Protein AF-A0A1J9Q3Z1-F1 (afdb_monomer)

Secondary structure (DSSP, 8-state):
-HHHHHHHHHHHTTBSS---HHHHHHHHHHHHHHTT--HHHHHHHH--SSHHHHHHHTS-SS----HHHHHTTPPP--SHHHHHHHHHS-B-TTS--PPPHHHHHHHHTSHHHHHHHHHHHHHHHHHHH---HHHHHHHHHHH--

Nearest PDB structures (foldseek):
  5hxy-assembly4_D  TM=7.038E-01  e=1.391E+00  Thermoplasma acidophilum DSM 1728
  1pvp-assembly1_A-2  TM=6.944E-01  e=1.475E+00  Punavirus P1

Solvent-accessible surface area (backbone atoms only — not comparable to full-atom values): 8675 Å² total; per-residue (Å²): 118,69,68,60,54,44,26,53,50,27,47,73,71,25,31,72,58,77,48,50,72,64,58,55,49,29,52,53,47,52,54,39,50,75,71,65,55,52,69,68,58,48,38,64,70,71,60,55,89,46,68,67,58,42,54,74,73,51,46,71,99,65,80,64,80,51,69,68,35,64,77,67,74,45,83,83,60,74,62,65,66,55,58,51,51,63,66,71,57,53,55,43,88,83,50,75,80,68,60,56,71,66,60,41,47,57,45,63,70,29,73,66,48,46,54,52,49,53,51,51,51,52,52,49,53,49,42,71,70,48,89,51,69,77,62,33,51,59,54,51,57,67,71,73,112

Mean predicted aligned error: 13.82 Å

Sequence (145 aa):
WLDDGLAKLGRRGGYDNRISFHDIRAEALVRADENGYSKDELMKFAGPGDPRMFFESYMPATSSVGGIENILDLAHRGDISMHFRGLSLRRHPRLWQALPAKVRQELEDSPECAKLNDQIDELTARIQATRLDNMRQKIQDQRQI

Structure (mmCIF, N/CA/C/O backbone):
data_AF-A0A1J9Q3Z1-F1
#
_entry.id   AF-A0A1J9Q3Z1-F1
#
loop_
_atom_site.group_PDB
_atom_site.id
_atom_site.type_symbol
_atom_site.label_atom_id
_atom_site.label_alt_id
_atom_site.label_comp_id
_atom_site.label_asym_id
_atom_site.label_entity_id
_atom_site.label_seq_id
_atom_site.pdbx_PDB_ins_code
_atom_site.Cartn_x
_atom_site.Cartn_y
_atom_site.Cartn_z
_atom_site.occupancy
_atom_site.B_iso_or_equiv
_atom_site.auth_seq_id
_atom_site.auth_comp_id
_atom_site.auth_asym_id
_atom_site.auth_atom_id
_atom_site.pdbx_PDB_model_num
ATOM 1 N N . TRP A 1 1 ? 20.358 1.308 12.250 1.00 44.62 1 TRP A N 1
ATOM 2 C CA . TRP A 1 1 ? 19.615 2.486 12.747 1.00 44.62 1 TRP A CA 1
ATOM 3 C C . TRP A 1 1 ? 18.364 2.768 11.904 1.00 44.62 1 TRP A C 1
ATOM 5 O O . TRP A 1 1 ? 17.277 2.757 12.461 1.00 44.62 1 TRP A O 1
ATOM 15 N N . LEU A 1 2 ? 18.468 2.900 10.571 1.00 58.97 2 LEU A N 1
ATOM 16 C CA . LEU A 1 2 ? 17.316 3.122 9.667 1.00 58.97 2 LEU A CA 1
ATOM 17 C C . LEU A 1 2 ? 16.305 1.951 9.584 1.00 58.97 2 LEU A C 1
ATOM 19 O O . LEU A 1 2 ? 15.098 2.172 9.547 1.00 58.97 2 LEU A O 1
ATOM 23 N N . ASP A 1 3 ? 16.788 0.709 9.616 1.00 69.19 3 ASP A N 1
ATOM 24 C CA . ASP A 1 3 ? 15.976 -0.498 9.379 1.00 69.19 3 ASP A CA 1
ATOM 25 C C . ASP A 1 3 ? 15.060 -0.899 10.565 1.00 69.19 3 ASP A C 1
ATOM 27 O O . ASP A 1 3 ? 14.057 -1.592 10.402 1.00 69.19 3 ASP A O 1
ATOM 31 N N . ASP A 1 4 ? 15.372 -0.447 11.785 1.00 78.44 4 ASP A N 1
ATOM 32 C CA . ASP A 1 4 ? 14.502 -0.639 12.962 1.00 78.44 4 ASP A CA 1
ATOM 33 C C . ASP A 1 4 ? 13.412 0.446 13.039 1.00 78.44 4 ASP A C 1
ATOM 35 O O . ASP A 1 4 ? 12.265 0.178 13.404 1.00 78.44 4 ASP A O 1
ATOM 39 N N . GLY A 1 5 ? 13.740 1.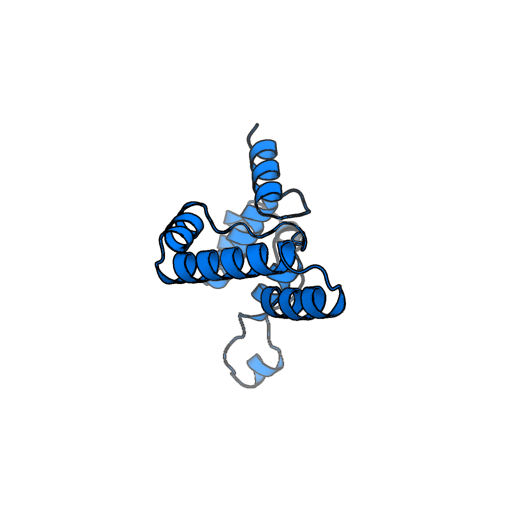674 12.618 1.00 81.94 5 GLY A N 1
ATOM 40 C CA . GLY A 1 5 ? 12.775 2.769 12.506 1.00 81.94 5 GLY A CA 1
ATOM 41 C C . GLY A 1 5 ? 11.676 2.470 11.484 1.00 81.94 5 GLY A C 1
ATOM 42 O O . GLY A 1 5 ? 10.494 2.659 11.781 1.00 81.94 5 GLY A O 1
ATOM 43 N N . LEU A 1 6 ? 12.056 1.931 10.320 1.00 80.06 6 LEU A N 1
ATOM 44 C CA . LEU A 1 6 ? 11.111 1.522 9.281 1.00 80.06 6 LEU A CA 1
ATOM 45 C C . LEU A 1 6 ? 10.212 0.368 9.745 1.00 80.06 6 LEU A C 1
ATOM 47 O O . LEU A 1 6 ? 8.994 0.438 9.596 1.00 80.06 6 LEU A O 1
ATOM 51 N N . ALA A 1 7 ? 10.783 -0.639 10.407 1.00 79.50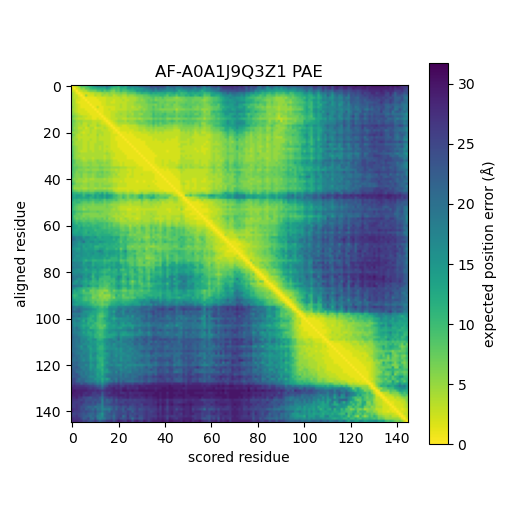 7 ALA A N 1
ATOM 52 C CA . ALA A 1 7 ? 10.019 -1.741 10.986 1.00 79.50 7 ALA A CA 1
ATOM 53 C C . ALA A 1 7 ? 8.978 -1.258 12.013 1.00 79.50 7 ALA A C 1
ATOM 55 O O . ALA A 1 7 ? 7.829 -1.706 12.011 1.00 79.50 7 ALA A O 1
ATOM 56 N N . LYS A 1 8 ? 9.356 -0.308 12.879 1.00 81.69 8 LYS A N 1
ATOM 57 C CA . LYS A 1 8 ? 8.445 0.314 13.854 1.00 81.69 8 LYS A CA 1
ATOM 58 C C . LYS A 1 8 ? 7.326 1.104 13.176 1.00 81.69 8 LYS A C 1
ATOM 60 O O . LYS A 1 8 ? 6.188 1.036 13.633 1.00 81.69 8 LYS A O 1
ATOM 65 N N . LEU A 1 9 ? 7.631 1.835 12.102 1.00 79.75 9 LEU A N 1
ATOM 66 C CA . LEU A 1 9 ? 6.626 2.527 11.290 1.00 79.75 9 LEU A CA 1
ATOM 67 C C . LEU A 1 9 ? 5.660 1.539 10.630 1.00 79.75 9 LEU A C 1
ATOM 69 O O . LEU A 1 9 ? 4.454 1.746 10.721 1.00 79.75 9 LEU A O 1
ATOM 73 N N . GLY A 1 10 ? 6.168 0.446 10.054 1.00 77.81 10 GLY A N 1
ATOM 74 C CA . GLY A 1 10 ? 5.347 -0.615 9.468 1.00 77.81 10 GLY A CA 1
ATOM 75 C C . GLY A 1 10 ? 4.371 -1.217 10.480 1.00 77.81 10 GLY A C 1
ATOM 76 O O . GLY A 1 10 ? 3.171 -1.262 10.224 1.00 77.81 10 GLY A O 1
ATOM 77 N N . ARG A 1 11 ? 4.850 -1.556 11.685 1.00 77.62 11 ARG A N 1
ATOM 78 C CA . ARG A 1 11 ? 3.975 -2.057 12.758 1.00 77.62 11 ARG A CA 1
ATOM 79 C C . ARG A 1 11 ? 2.912 -1.045 13.186 1.00 77.62 11 ARG A C 1
ATOM 81 O O . ARG A 1 11 ? 1.761 -1.421 13.374 1.00 77.62 11 ARG A O 1
ATOM 88 N N . ARG A 1 12 ? 3.261 0.244 13.300 1.00 73.75 12 ARG A N 1
ATOM 89 C CA . ARG A 1 12 ? 2.273 1.308 13.573 1.00 73.75 12 ARG A CA 1
ATOM 90 C C . ARG A 1 12 ? 1.259 1.472 12.441 1.00 73.75 12 ARG A C 1
ATOM 92 O O . ARG A 1 12 ? 0.103 1.764 12.713 1.00 73.75 12 ARG A O 1
ATOM 99 N N . GLY A 1 13 ? 1.684 1.264 11.197 1.00 75.19 13 GLY A N 1
ATOM 100 C CA . GLY A 1 13 ? 0.827 1.265 10.012 1.00 75.19 13 GLY A CA 1
ATOM 101 C C . GLY A 1 13 ? -0.052 0.019 9.870 1.00 75.19 13 GLY A C 1
ATOM 102 O O . GLY A 1 13 ? -0.745 -0.113 8.864 1.00 75.19 13 GLY A O 1
ATOM 103 N N . GLY A 1 14 ? -0.024 -0.894 10.845 1.00 74.50 14 GLY A N 1
ATOM 104 C CA . GLY A 1 14 ? -0.857 -2.089 10.845 1.00 74.50 14 GLY A CA 1
ATOM 105 C C . GLY A 1 14 ? -0.294 -3.252 10.040 1.00 74.50 14 GLY A C 1
ATOM 106 O O . GLY A 1 14 ? -1.036 -4.190 9.790 1.00 74.50 14 GLY A O 1
ATOM 107 N N . TYR A 1 15 ? 0.971 -3.222 9.617 1.00 76.94 15 TYR A N 1
ATOM 108 C CA . TYR A 1 15 ? 1.584 -4.353 8.920 1.00 76.94 15 TYR A CA 1
ATOM 109 C C . TYR A 1 15 ? 2.112 -5.386 9.916 1.00 76.94 15 TYR A C 1
ATOM 111 O O . TYR A 1 15 ? 2.840 -5.042 10.852 1.00 76.94 15 TYR A O 1
ATOM 119 N N . ASP A 1 16 ? 1.759 -6.652 9.688 1.00 72.81 16 ASP A N 1
ATOM 120 C CA . ASP A 1 16 ? 2.193 -7.772 10.533 1.00 72.81 16 ASP A CA 1
ATOM 121 C C . ASP A 1 16 ? 3.665 -8.116 10.290 1.00 72.81 16 ASP A C 1
ATOM 123 O O . ASP A 1 16 ? 4.427 -8.405 11.216 1.00 72.81 16 ASP A O 1
ATOM 127 N N . ASN A 1 17 ? 4.074 -8.047 9.024 1.00 76.50 17 ASN A N 1
ATOM 128 C CA . ASN A 1 17 ? 5.433 -8.337 8.607 1.00 76.50 17 ASN A CA 1
ATOM 129 C C . ASN A 1 17 ? 6.332 -7.108 8.749 1.00 76.50 17 ASN A C 1
ATOM 131 O O . ASN A 1 17 ? 5.914 -5.956 8.600 1.00 76.50 17 ASN A O 1
ATOM 135 N N . ARG A 1 18 ? 7.615 -7.370 9.003 1.00 80.62 18 ARG A N 1
ATOM 136 C CA . ARG A 1 18 ? 8.643 -6.334 9.016 1.00 80.62 18 ARG A CA 1
ATOM 137 C C . ARG A 1 18 ? 8.834 -5.789 7.601 1.00 80.62 18 ARG A C 1
ATOM 139 O O . ARG A 1 18 ? 9.386 -6.486 6.762 1.00 80.62 18 ARG A O 1
ATOM 146 N N . ILE A 1 19 ? 8.442 -4.536 7.385 1.00 80.06 19 ILE A N 1
ATOM 147 C CA . ILE A 1 19 ? 8.759 -3.813 6.149 1.00 80.06 19 ILE A CA 1
ATOM 148 C C . ILE A 1 19 ? 10.255 -3.504 6.119 1.00 80.06 19 ILE A C 1
ATOM 150 O O . ILE A 1 19 ? 10.793 -2.904 7.054 1.00 80.06 19 ILE A O 1
ATOM 154 N N . SER A 1 20 ? 10.897 -3.900 5.028 1.00 79.75 20 SER A N 1
ATOM 155 C CA . SER A 1 20 ? 12.298 -3.665 4.705 1.00 79.75 20 SER A CA 1
ATOM 156 C C . SER A 1 20 ? 12.448 -2.691 3.531 1.00 79.75 20 SER A C 1
ATOM 158 O O . SER A 1 20 ? 11.498 -2.358 2.820 1.00 79.75 20 SER A O 1
ATOM 160 N N . PHE A 1 21 ? 13.682 -2.255 3.278 1.00 80.38 21 PHE A N 1
ATOM 161 C CA . PHE A 1 21 ? 14.007 -1.471 2.082 1.00 80.38 21 PHE A CA 1
ATOM 162 C C . PHE A 1 21 ? 13.781 -2.235 0.774 1.00 80.38 21 PHE A C 1
ATOM 164 O O . PHE A 1 21 ? 13.523 -1.606 -0.252 1.00 80.38 21 PHE A O 1
ATOM 171 N N . HIS A 1 22 ? 13.864 -3.567 0.801 1.00 79.50 22 HIS A N 1
ATOM 172 C CA . HIS A 1 22 ? 13.585 -4.387 -0.374 1.00 79.50 22 HIS A CA 1
ATOM 173 C C . HIS A 1 22 ? 12.106 -4.328 -0.746 1.00 79.50 22 HIS A C 1
ATOM 175 O O . HIS A 1 22 ? 11.802 -4.222 -1.928 1.00 79.50 22 HIS A O 1
ATOM 181 N N . ASP A 1 23 ? 11.212 -4.273 0.244 1.00 78.81 23 ASP A N 1
ATOM 182 C CA . ASP A 1 23 ? 9.771 -4.133 0.011 1.00 78.81 23 ASP A CA 1
ATOM 183 C C . ASP A 1 23 ? 9.435 -2.762 -0.596 1.00 78.81 23 ASP A C 1
ATOM 185 O O . ASP A 1 23 ? 8.667 -2.669 -1.550 1.00 78.81 23 ASP A O 1
ATOM 189 N N . ILE A 1 24 ? 10.069 -1.689 -0.101 1.00 81.44 24 ILE A N 1
ATOM 190 C CA . ILE A 1 24 ? 9.920 -0.341 -0.679 1.00 81.44 24 ILE A CA 1
ATOM 191 C C . ILE A 1 24 ? 10.439 -0.309 -2.120 1.00 81.44 24 ILE A C 1
ATOM 193 O O . ILE A 1 24 ? 9.808 0.281 -2.996 1.00 81.44 24 ILE A O 1
ATOM 197 N N . ARG A 1 25 ? 11.595 -0.932 -2.377 1.00 84.25 25 ARG A N 1
ATOM 198 C CA . ARG A 1 25 ? 12.175 -0.998 -3.723 1.00 84.25 25 ARG A CA 1
ATOM 199 C C . ARG A 1 25 ? 11.304 -1.817 -4.671 1.00 84.25 25 ARG A C 1
ATOM 201 O O . ARG A 1 25 ? 11.136 -1.400 -5.812 1.00 84.25 25 ARG A O 1
ATOM 208 N N . ALA A 1 26 ? 10.754 -2.938 -4.210 1.00 80.94 26 ALA A N 1
ATOM 209 C CA . ALA A 1 26 ? 9.811 -3.735 -4.982 1.00 80.94 26 ALA A CA 1
ATOM 210 C C . ALA A 1 26 ? 8.592 -2.891 -5.377 1.00 80.94 26 ALA A C 1
ATOM 212 O O . ALA A 1 26 ? 8.273 -2.818 -6.558 1.00 80.94 26 ALA A O 1
ATOM 213 N N . GLU A 1 27 ? 7.988 -2.152 -4.440 1.00 80.12 27 GLU A N 1
ATOM 214 C CA . GLU A 1 27 ? 6.868 -1.254 -4.760 1.00 80.12 27 GLU A CA 1
ATOM 215 C C . GLU A 1 27 ? 7.264 -0.174 -5.779 1.00 80.12 27 GLU A C 1
ATOM 217 O O . GLU A 1 27 ? 6.537 0.064 -6.740 1.00 80.12 27 GLU A O 1
ATOM 222 N N . ALA A 1 28 ? 8.433 0.455 -5.615 1.00 84.81 28 ALA A N 1
ATOM 223 C CA . ALA A 1 28 ? 8.923 1.465 -6.553 1.00 84.81 28 ALA A CA 1
ATOM 224 C C . ALA A 1 28 ? 9.121 0.905 -7.973 1.00 84.81 28 ALA A C 1
ATOM 226 O O . ALA A 1 28 ? 8.801 1.582 -8.948 1.00 84.81 28 ALA A O 1
ATOM 227 N N . LEU A 1 29 ? 9.611 -0.332 -8.091 1.00 84.94 29 LEU A N 1
ATOM 228 C CA . LEU A 1 29 ? 9.773 -1.020 -9.372 1.00 84.94 29 LEU A CA 1
ATOM 229 C C . LEU A 1 29 ? 8.435 -1.334 -10.032 1.00 84.94 29 LEU A C 1
ATOM 231 O O . LEU A 1 29 ? 8.304 -1.134 -11.234 1.00 84.94 29 LEU A O 1
ATOM 235 N N . VAL A 1 30 ? 7.430 -1.756 -9.262 1.00 79.19 30 VAL A N 1
ATOM 236 C CA . VAL A 1 30 ? 6.099 -2.000 -9.830 1.00 79.19 30 VAL A CA 1
ATOM 237 C C . VAL A 1 30 ? 5.455 -0.691 -10.298 1.00 79.19 30 VAL A C 1
ATOM 239 O O . VAL A 1 30 ? 4.859 -0.650 -11.367 1.00 79.19 30 VAL A O 1
ATOM 242 N N . ARG A 1 31 ? 5.627 0.412 -9.558 1.00 81.50 31 ARG A N 1
ATOM 243 C CA . ARG A 1 31 ? 5.177 1.741 -10.009 1.00 81.50 31 ARG A CA 1
ATOM 244 C C . ARG A 1 31 ? 5.894 2.212 -11.272 1.00 81.50 31 ARG A C 1
ATOM 246 O O . ARG A 1 31 ? 5.286 2.869 -12.107 1.00 81.50 31 ARG A O 1
ATOM 253 N N . ALA A 1 32 ? 7.179 1.909 -11.415 1.00 84.50 32 ALA A N 1
ATOM 254 C CA . ALA A 1 32 ? 7.903 2.215 -12.641 1.00 84.50 32 ALA A CA 1
ATOM 255 C C . ALA A 1 32 ? 7.417 1.346 -13.820 1.00 84.50 32 ALA A C 1
ATOM 257 O O . ALA A 1 32 ? 7.243 1.866 -14.917 1.00 84.50 32 ALA A O 1
ATOM 258 N N . ASP A 1 33 ? 7.097 0.071 -13.600 1.00 80.56 33 ASP A N 1
ATOM 259 C CA . ASP A 1 33 ? 6.467 -0.776 -14.624 1.00 80.56 33 ASP A CA 1
ATOM 260 C C . ASP A 1 33 ? 5.099 -0.210 -15.063 1.00 80.56 33 ASP A C 1
ATOM 262 O O . ASP A 1 33 ? 4.857 -0.028 -16.254 1.00 80.56 33 ASP A O 1
ATOM 266 N N . GLU A 1 34 ? 4.252 0.211 -14.112 1.00 77.81 34 GLU A N 1
ATOM 267 C CA . GLU A 1 34 ? 2.970 0.892 -14.389 1.00 77.81 34 GLU A CA 1
ATOM 268 C C . GLU A 1 34 ? 3.133 2.192 -15.191 1.00 77.81 34 GLU A C 1
ATOM 270 O O . GLU A 1 34 ? 2.289 2.525 -16.022 1.00 77.81 34 GLU A O 1
ATOM 275 N N . ASN A 1 35 ? 4.216 2.931 -14.950 1.00 83.19 35 ASN A N 1
ATOM 276 C CA . ASN A 1 35 ? 4.524 4.169 -15.664 1.00 83.19 35 ASN A CA 1
ATOM 277 C C . ASN A 1 35 ? 5.111 3.922 -17.068 1.00 83.19 35 ASN A C 1
ATOM 279 O O . ASN A 1 35 ? 5.405 4.886 -17.776 1.00 83.19 35 ASN A O 1
ATOM 283 N N . GLY A 1 36 ? 5.286 2.661 -17.478 1.00 81.75 36 GLY A N 1
ATOM 284 C CA . GLY A 1 36 ? 5.751 2.289 -18.813 1.00 81.75 36 GLY A CA 1
ATOM 285 C C . GLY A 1 36 ? 7.266 2.356 -19.003 1.00 81.75 36 GLY A C 1
ATOM 286 O O . GLY A 1 36 ? 7.725 2.438 -20.143 1.00 81.75 36 GLY A O 1
ATOM 287 N N . TYR A 1 37 ? 8.053 2.333 -17.921 1.00 86.31 37 TYR A N 1
ATOM 288 C CA . TYR A 1 37 ? 9.509 2.231 -18.038 1.00 86.31 37 TYR A CA 1
ATOM 289 C C . TYR A 1 37 ? 9.917 0.884 -18.640 1.00 86.31 37 TYR A C 1
ATOM 291 O O . TYR A 1 37 ? 9.281 -0.148 -18.416 1.00 86.31 37 TYR A O 1
ATOM 299 N N . SER A 1 38 ? 11.008 0.879 -19.403 1.00 87.69 38 SER A N 1
ATOM 300 C CA . SER A 1 38 ? 11.507 -0.349 -20.019 1.00 87.69 38 SER A CA 1
ATOM 301 C C . SER A 1 38 ? 12.091 -1.309 -18.977 1.00 87.69 38 SER A C 1
ATOM 303 O O . SER A 1 38 ? 12.607 -0.901 -17.934 1.00 87.69 38 SER A O 1
ATOM 305 N N . LYS A 1 39 ? 12.092 -2.613 -19.284 1.00 84.19 39 LYS A N 1
ATOM 306 C CA . LYS A 1 39 ? 12.699 -3.628 -18.404 1.00 84.19 39 LYS A CA 1
ATOM 307 C C . LYS A 1 39 ? 14.173 -3.355 -18.104 1.00 84.19 39 LYS A C 1
ATOM 309 O O . LYS A 1 39 ? 14.604 -3.596 -16.982 1.00 84.19 39 LYS A O 1
ATOM 314 N N . ASP A 1 40 ? 14.924 -2.819 -19.062 1.00 87.94 40 ASP A N 1
ATOM 315 C CA . ASP A 1 40 ? 16.343 -2.505 -18.875 1.00 87.94 40 ASP A CA 1
ATOM 316 C C . ASP A 1 40 ? 16.538 -1.366 -17.863 1.00 87.94 40 ASP A C 1
ATOM 318 O O . ASP A 1 40 ? 17.433 -1.422 -17.016 1.00 87.94 40 ASP A O 1
ATOM 322 N N . GLU A 1 41 ? 15.667 -0.352 -17.895 1.00 89.31 41 GLU A N 1
ATOM 323 C CA . GLU A 1 41 ? 15.651 0.728 -16.904 1.00 89.31 41 GLU A CA 1
ATOM 324 C C . GLU A 1 41 ? 15.262 0.212 -15.519 1.00 89.31 41 GLU A C 1
ATOM 326 O O . GLU A 1 41 ? 15.917 0.557 -14.533 1.00 89.31 41 GLU A O 1
ATOM 331 N N . LEU A 1 42 ? 14.252 -0.662 -15.445 1.00 88.19 42 LEU A N 1
ATOM 332 C CA . LEU A 1 42 ? 13.839 -1.308 -14.198 1.00 88.19 42 LEU A CA 1
ATOM 333 C C . LEU A 1 42 ? 14.966 -2.155 -13.605 1.00 88.19 42 LEU A C 1
ATOM 335 O O . LEU A 1 42 ? 15.255 -2.041 -12.417 1.00 88.19 42 LEU A O 1
ATOM 339 N N . MET A 1 43 ? 15.652 -2.961 -14.416 1.00 87.31 43 MET A N 1
ATOM 340 C CA . MET A 1 43 ? 16.790 -3.764 -13.963 1.00 87.31 43 MET A CA 1
ATOM 341 C C . MET A 1 43 ? 17.941 -2.883 -13.470 1.00 87.31 43 MET A C 1
ATOM 343 O O . MET A 1 43 ? 18.495 -3.124 -12.394 1.00 87.31 43 MET A O 1
ATOM 347 N N . LYS A 1 44 ? 18.258 -1.811 -14.206 1.00 88.25 44 LYS A N 1
ATOM 348 C CA . LYS A 1 44 ? 19.290 -0.847 -13.808 1.00 88.25 44 LYS A CA 1
ATO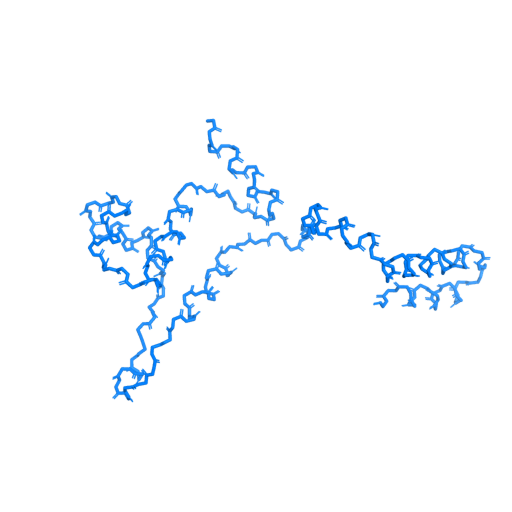M 349 C C . LYS A 1 44 ? 18.938 -0.132 -12.502 1.00 88.25 44 LYS A C 1
ATOM 351 O O . LYS A 1 44 ? 19.825 0.093 -11.680 1.00 88.25 44 LYS A O 1
ATOM 356 N N . PHE A 1 45 ? 17.664 0.198 -12.291 1.00 87.62 45 PHE A N 1
ATOM 357 C CA . PHE A 1 45 ? 17.174 0.797 -11.049 1.00 87.62 45 PHE A CA 1
ATOM 358 C C . PHE A 1 45 ? 17.158 -0.198 -9.881 1.00 87.62 45 PHE A C 1
ATOM 360 O O . PHE A 1 45 ? 17.517 0.156 -8.757 1.00 87.62 45 PHE A O 1
ATOM 367 N N . ALA A 1 46 ? 16.769 -1.450 -10.134 1.00 84.25 46 ALA A N 1
ATOM 368 C CA . ALA A 1 46 ? 16.703 -2.495 -9.120 1.00 84.25 46 ALA A CA 1
ATOM 369 C C . ALA A 1 46 ? 18.080 -2.768 -8.501 1.00 84.25 46 ALA A C 1
ATOM 371 O O . ALA A 1 46 ? 18.176 -3.028 -7.295 1.00 84.25 46 ALA A O 1
ATOM 372 N N . GLY A 1 47 ? 19.136 -2.706 -9.320 1.00 81.94 47 GLY A N 1
ATOM 373 C CA . GLY A 1 47 ? 20.525 -2.922 -8.920 1.00 81.94 47 GLY A CA 1
ATOM 374 C C . GLY A 1 47 ? 21.114 -4.306 -9.242 1.00 81.94 47 GLY A C 1
ATOM 375 O O . GLY A 1 47 ? 22.327 -4.363 -9.447 1.00 81.94 47 GLY A O 1
ATOM 376 N N . PRO A 1 48 ? 20.350 -5.421 -9.316 1.00 76.25 48 PRO A N 1
ATOM 377 C CA . PRO A 1 48 ? 20.888 -6.683 -9.808 1.00 76.25 48 PRO A CA 1
ATOM 378 C C . PRO A 1 48 ? 21.378 -6.572 -11.254 1.00 76.25 48 PRO A C 1
ATOM 380 O O . PRO A 1 48 ? 20.634 -6.164 -12.139 1.00 76.25 48 PRO A O 1
ATOM 383 N N . GLY A 1 49 ? 22.617 -7.004 -11.501 1.00 70.56 49 GLY A N 1
ATOM 384 C CA . GLY A 1 49 ? 23.122 -7.222 -12.862 1.00 70.56 49 GLY A CA 1
ATOM 385 C C . GLY A 1 49 ? 22.626 -8.530 -13.491 1.00 70.56 49 GLY A C 1
ATOM 386 O O . GLY A 1 49 ? 22.727 -8.700 -14.700 1.00 70.56 49 GLY A O 1
ATOM 387 N N . ASP A 1 50 ? 22.089 -9.446 -12.678 1.00 84.00 50 ASP A N 1
ATOM 388 C CA . ASP A 1 50 ? 21.528 -10.719 -13.130 1.00 84.00 50 ASP A CA 1
ATOM 389 C C . ASP A 1 50 ? 20.006 -10.593 -13.334 1.00 84.00 50 ASP A C 1
ATOM 391 O O . ASP A 1 50 ? 19.286 -10.335 -12.357 1.00 84.00 50 ASP A O 1
ATOM 395 N N . PRO A 1 51 ? 19.496 -10.816 -14.564 1.00 84.38 51 PRO A N 1
ATOM 396 C CA . PRO A 1 51 ? 18.064 -10.868 -14.830 1.00 84.38 51 PRO A CA 1
ATOM 397 C C . PRO A 1 51 ? 17.325 -11.832 -13.901 1.00 84.38 51 PRO A C 1
ATOM 399 O O . PRO A 1 51 ? 16.230 -11.519 -13.439 1.00 84.38 51 PRO A O 1
ATOM 402 N N . ARG A 1 52 ? 17.912 -12.990 -13.581 1.00 86.75 52 ARG A N 1
ATOM 403 C CA . ARG A 1 52 ? 17.241 -14.014 -12.777 1.00 86.75 52 ARG A CA 1
ATOM 404 C C . ARG A 1 52 ? 16.896 -13.503 -11.381 1.00 86.75 52 ARG A C 1
ATOM 406 O O . ARG A 1 52 ? 15.758 -13.650 -10.943 1.00 86.75 52 ARG A O 1
ATOM 413 N N . MET A 1 53 ? 17.844 -12.843 -10.718 1.00 84.31 53 MET A N 1
ATOM 414 C CA . MET A 1 53 ? 17.603 -12.241 -9.404 1.00 84.31 53 MET A CA 1
ATOM 415 C C . MET A 1 53 ? 16.522 -11.159 -9.449 1.00 84.31 53 MET A C 1
ATOM 417 O O . MET A 1 53 ? 15.753 -11.032 -8.496 1.00 84.31 53 MET A O 1
ATOM 421 N N . PHE A 1 54 ? 16.442 -10.391 -10.541 1.00 84.44 54 PHE A N 1
ATOM 422 C CA . PHE A 1 54 ? 15.379 -9.405 -10.728 1.00 84.44 54 PHE A CA 1
ATOM 423 C C . PHE A 1 54 ? 13.995 -10.067 -10.793 1.00 84.44 54 PHE A C 1
ATOM 425 O O . PHE A 1 54 ? 13.098 -9.670 -10.047 1.00 84.44 54 PHE A O 1
ATOM 432 N N . PHE A 1 55 ? 13.844 -11.111 -11.616 1.00 81.69 55 PHE A N 1
ATOM 433 C CA . PHE A 1 55 ? 12.592 -11.866 -11.723 1.00 81.69 55 PHE A CA 1
ATOM 434 C C . PHE A 1 55 ? 12.184 -12.512 -10.395 1.00 81.69 55 PHE A C 1
ATOM 436 O O . PHE A 1 55 ? 11.017 -12.455 -10.025 1.00 81.69 55 PHE A O 1
ATOM 443 N N . GLU A 1 56 ? 13.132 -13.101 -9.664 1.00 82.12 56 GLU A N 1
ATOM 444 C CA . GLU A 1 56 ? 12.837 -13.801 -8.409 1.00 82.12 56 GLU A CA 1
ATOM 445 C C . GLU A 1 56 ? 12.525 -12.844 -7.244 1.00 82.12 56 GLU A C 1
ATOM 447 O O . GLU A 1 56 ? 11.693 -13.164 -6.398 1.00 82.12 56 GLU A O 1
ATOM 452 N N . SER A 1 57 ? 13.187 -11.682 -7.179 1.00 77.56 57 SER A N 1
ATOM 453 C CA . SER A 1 57 ? 13.117 -10.797 -6.002 1.00 77.56 57 SER A CA 1
ATOM 454 C C . SER A 1 57 ? 12.130 -9.641 -6.139 1.00 77.56 57 SER A C 1
ATOM 456 O O . SER A 1 57 ? 11.637 -9.150 -5.124 1.00 77.56 57 SER A O 1
ATOM 458 N N . TYR A 1 58 ? 11.892 -9.153 -7.360 1.00 78.19 58 TYR A N 1
ATOM 459 C CA . TYR A 1 58 ? 11.171 -7.893 -7.575 1.00 78.19 58 TYR A CA 1
ATOM 460 C C . TYR A 1 58 ? 9.989 -8.000 -8.534 1.00 78.19 58 TYR A C 1
ATOM 462 O O . TYR A 1 58 ? 9.103 -7.149 -8.469 1.00 78.19 58 TYR A O 1
ATOM 470 N N . MET A 1 59 ? 9.942 -9.008 -9.409 1.00 76.56 59 MET A N 1
ATOM 471 C CA . MET A 1 59 ? 8.774 -9.180 -10.268 1.00 76.56 59 MET A CA 1
ATOM 472 C C . MET A 1 59 ? 7.611 -9.840 -9.521 1.00 76.56 59 MET A C 1
ATOM 474 O O . MET A 1 59 ? 7.822 -10.717 -8.680 1.00 76.56 59 MET A O 1
ATOM 478 N N . PRO A 1 60 ? 6.362 -9.445 -9.831 1.00 71.62 60 PRO A N 1
ATOM 479 C CA . PRO A 1 60 ? 5.199 -10.147 -9.319 1.00 71.62 60 PRO A CA 1
ATOM 480 C C . PRO A 1 60 ? 5.221 -11.608 -9.783 1.00 71.62 60 PRO A C 1
ATOM 482 O O . PRO A 1 60 ? 5.570 -11.913 -10.922 1.00 71.62 60 PRO A O 1
ATOM 485 N N . ALA A 1 61 ? 4.784 -12.518 -8.910 1.00 71.06 61 ALA A N 1
ATOM 486 C CA . ALA A 1 61 ? 4.667 -13.946 -9.224 1.00 71.06 61 ALA A CA 1
ATOM 487 C C . ALA A 1 61 ? 3.604 -14.250 -10.302 1.00 71.06 61 ALA A C 1
ATOM 489 O O . ALA A 1 61 ? 3.454 -15.394 -10.730 1.00 71.06 61 ALA A O 1
ATOM 490 N N . THR A 1 62 ? 2.834 -13.242 -10.712 1.00 70.94 62 THR A N 1
ATOM 491 C CA . THR A 1 62 ? 1.743 -13.339 -11.676 1.00 70.94 62 THR A CA 1
ATOM 492 C C . THR A 1 62 ? 2.047 -12.499 -12.911 1.00 70.94 62 THR A C 1
ATOM 494 O O . THR A 1 62 ? 2.584 -11.398 -12.826 1.00 70.94 62 THR A O 1
ATOM 497 N N . SER A 1 63 ? 1.700 -13.037 -14.080 1.00 73.44 63 SER A N 1
ATOM 498 C CA . SER A 1 63 ? 1.821 -12.333 -15.356 1.00 73.44 63 SER A CA 1
ATOM 499 C C . SER A 1 63 ? 0.562 -11.506 -15.614 1.00 73.44 63 SER A C 1
ATOM 501 O O . SER A 1 63 ? -0.544 -12.035 -15.510 1.00 73.44 63 SER A O 1
ATOM 503 N N . SER A 1 64 ? 0.724 -10.234 -15.986 1.00 71.19 64 SER A N 1
ATOM 504 C CA . SER A 1 64 ? -0.356 -9.379 -16.506 1.00 71.19 64 SER A CA 1
ATOM 505 C C . SER A 1 64 ? -0.617 -9.590 -18.004 1.00 71.19 64 SER A C 1
ATOM 507 O O . SER A 1 64 ? -1.471 -8.929 -18.588 1.00 71.19 64 SER A O 1
ATOM 509 N N . VAL A 1 65 ? 0.118 -10.496 -18.660 1.00 75.56 65 VAL A N 1
ATOM 510 C CA . VAL A 1 65 ? -0.037 -10.762 -20.095 1.00 75.56 65 VAL A CA 1
ATOM 511 C C . VAL A 1 65 ? -1.334 -11.537 -20.343 1.00 75.56 65 VAL A C 1
ATOM 513 O O . VAL A 1 65 ? -1.410 -12.741 -20.091 1.00 75.56 65 VAL A O 1
ATOM 516 N N . GLY A 1 66 ? -2.346 -10.855 -20.877 1.00 78.00 66 GLY A N 1
ATOM 517 C CA . GLY A 1 66 ? -3.609 -11.460 -21.290 1.00 78.00 66 GLY A CA 1
ATOM 518 C C . GLY A 1 66 ? -3.486 -12.188 -22.629 1.00 78.00 66 GLY A C 1
ATOM 519 O O . GLY A 1 66 ? -3.358 -11.564 -23.676 1.00 78.00 66 GLY A O 1
ATOM 520 N N . GLY A 1 67 ? -3.555 -13.524 -22.623 1.00 82.00 67 GLY A N 1
ATOM 521 C CA . GLY A 1 67 ? -3.448 -14.322 -23.853 1.00 82.00 67 GLY A CA 1
ATOM 522 C C . GLY A 1 67 ? -4.568 -14.036 -24.861 1.00 82.00 67 GLY A C 1
ATOM 523 O O . GLY A 1 67 ? -4.301 -13.693 -26.007 1.00 82.00 67 GLY A O 1
ATOM 524 N N . ILE A 1 68 ? -5.827 -14.136 -24.421 1.00 83.38 68 ILE A N 1
ATOM 525 C CA . ILE A 1 68 ? -7.005 -13.865 -25.267 1.00 83.38 68 ILE A CA 1
ATOM 526 C C . ILE A 1 68 ? -7.090 -12.379 -25.629 1.00 83.38 68 ILE A C 1
ATOM 528 O O . ILE A 1 68 ? -7.446 -12.042 -26.753 1.00 83.38 68 ILE A O 1
ATOM 532 N N . GLU A 1 69 ? -6.737 -11.500 -24.693 1.00 84.25 69 GLU A N 1
ATOM 533 C CA . GLU A 1 69 ? -6.768 -10.048 -24.889 1.00 84.25 69 GLU A CA 1
ATOM 534 C C . GLU A 1 69 ? -5.825 -9.627 -26.017 1.00 84.25 69 GLU A C 1
ATOM 536 O O . GLU A 1 69 ? -6.243 -8.898 -26.908 1.00 84.25 69 GLU A O 1
ATOM 541 N N . ASN A 1 70 ? -4.616 -10.194 -26.058 1.00 83.00 70 ASN A N 1
ATOM 542 C CA . ASN A 1 70 ? -3.667 -9.964 -27.146 1.00 83.00 70 ASN A CA 1
ATOM 543 C C . ASN A 1 70 ? -4.152 -10.511 -28.499 1.00 83.00 70 ASN A C 1
ATOM 545 O O . ASN A 1 70 ? -3.881 -9.906 -29.530 1.00 83.00 70 ASN A O 1
ATOM 549 N N . ILE A 1 71 ? -4.851 -11.654 -28.523 1.00 89.19 71 ILE A N 1
ATOM 550 C CA . ILE A 1 71 ? -5.387 -12.229 -29.773 1.00 89.19 71 ILE A CA 1
ATOM 551 C C . ILE A 1 71 ? -6.510 -11.356 -30.342 1.00 89.19 71 ILE A C 1
ATOM 553 O O . ILE A 1 71 ? -6.661 -11.255 -31.557 1.00 89.19 71 ILE A O 1
ATOM 557 N N . LEU A 1 72 ? -7.313 -10.758 -29.464 1.00 91.12 72 LEU A N 1
ATOM 558 C CA . LEU A 1 72 ? -8.500 -9.988 -29.822 1.00 91.12 72 LEU A CA 1
ATOM 559 C C . LEU A 1 72 ? -8.256 -8.470 -29.863 1.00 91.12 72 LEU A C 1
ATOM 561 O O . LEU A 1 72 ? -9.223 -7.725 -29.997 1.00 91.12 72 LEU A O 1
ATOM 565 N N . ASP A 1 73 ? -6.999 -8.030 -29.742 1.00 87.50 73 ASP A N 1
ATOM 566 C CA . ASP A 1 73 ? -6.594 -6.616 -29.672 1.00 87.50 73 ASP A CA 1
ATOM 567 C C . ASP A 1 73 ? -7.401 -5.813 -28.630 1.00 87.50 73 ASP A C 1
ATOM 569 O O . ASP A 1 73 ? -7.837 -4.681 -28.843 1.00 87.50 73 ASP A O 1
ATOM 573 N N . LEU A 1 74 ? -7.668 -6.450 -27.486 1.00 86.25 74 LEU A N 1
ATOM 574 C CA . LEU A 1 74 ? -8.373 -5.831 -26.370 1.00 86.25 74 LEU A CA 1
ATOM 575 C C . LEU A 1 74 ? -7.408 -4.992 -25.531 1.00 86.25 74 LEU A C 1
ATOM 577 O O . LEU A 1 74 ? -6.207 -5.252 -25.464 1.00 86.25 74 LEU A O 1
ATOM 581 N N . ALA A 1 75 ? -7.962 -3.996 -24.839 1.00 82.31 75 ALA A N 1
ATOM 582 C CA . ALA A 1 75 ? -7.188 -3.134 -23.956 1.00 82.31 75 ALA A CA 1
ATOM 583 C C . ALA A 1 75 ? -6.440 -3.943 -22.882 1.00 82.31 75 ALA A C 1
ATOM 585 O O . ALA A 1 75 ? -7.000 -4.845 -22.256 1.00 82.31 75 ALA A O 1
ATOM 586 N N . HIS A 1 76 ? -5.180 -3.570 -22.647 1.00 77.06 76 HIS A N 1
ATOM 587 C CA . HIS A 1 76 ? -4.328 -4.195 -21.643 1.00 77.06 76 HIS A CA 1
ATOM 588 C C . HIS A 1 76 ? -4.906 -4.042 -20.226 1.00 77.06 76 HIS A C 1
ATOM 590 O O . HIS A 1 76 ? -5.221 -2.932 -19.788 1.00 77.06 76 HIS A O 1
ATOM 596 N N . ARG A 1 77 ? -4.989 -5.151 -19.481 1.00 70.12 77 ARG A N 1
ATOM 597 C CA . ARG A 1 77 ? -5.351 -5.153 -18.058 1.00 70.12 77 ARG A CA 1
ATOM 598 C C . ARG A 1 77 ? -4.133 -4.967 -17.153 1.00 70.12 77 ARG A C 1
ATOM 600 O O . ARG A 1 77 ? -3.369 -5.900 -16.918 1.00 70.12 77 ARG A O 1
ATOM 607 N N . GLY A 1 78 ? -4.001 -3.772 -16.580 1.00 68.19 78 GLY A N 1
ATOM 608 C CA . GLY A 1 78 ? -2.990 -3.464 -15.556 1.00 68.19 78 GLY A CA 1
ATOM 609 C C . GLY A 1 78 ? -3.443 -3.698 -14.105 1.00 68.19 78 GLY A C 1
ATOM 610 O O . GLY A 1 78 ? -2.642 -3.593 -13.181 1.00 68.19 78 GLY A O 1
ATOM 611 N N . ASP A 1 79 ? -4.718 -4.015 -13.873 1.00 66.75 79 ASP A N 1
ATOM 612 C CA . ASP A 1 79 ? -5.340 -4.089 -12.541 1.00 66.75 79 ASP A CA 1
ATOM 613 C C . ASP A 1 79 ? -4.974 -5.358 -11.745 1.00 66.75 79 ASP A C 1
ATOM 615 O O . ASP A 1 79 ? -4.950 -5.350 -10.511 1.00 66.75 79 ASP A O 1
ATOM 619 N N . ILE A 1 80 ? -4.629 -6.449 -12.432 1.00 64.38 80 ILE A N 1
ATOM 620 C CA . ILE A 1 80 ? -4.344 -7.756 -11.815 1.00 64.38 80 ILE A CA 1
ATOM 621 C C . ILE A 1 80 ? -3.168 -7.673 -10.827 1.00 64.38 80 ILE A C 1
ATOM 623 O O . ILE A 1 80 ? -3.235 -8.219 -9.722 1.00 64.38 80 ILE A O 1
ATOM 627 N N . SER A 1 81 ? -2.100 -6.956 -11.183 1.00 62.59 81 SER A N 1
ATOM 628 C CA . SER A 1 81 ? -0.910 -6.811 -10.332 1.00 62.59 81 SER A CA 1
ATOM 629 C C . SER A 1 81 ? -1.192 -5.992 -9.060 1.00 62.59 81 SER A C 1
ATOM 631 O O . SER A 1 81 ? -0.562 -6.211 -8.022 1.00 62.59 81 SER A O 1
ATOM 633 N N . MET A 1 82 ? -2.158 -5.065 -9.098 1.00 61.41 82 MET A N 1
ATOM 634 C CA . MET A 1 82 ? -2.577 -4.273 -7.935 1.00 61.41 82 MET A CA 1
ATOM 635 C C . MET A 1 82 ? -3.344 -5.118 -6.914 1.00 61.41 82 MET A C 1
ATOM 637 O O . MET A 1 82 ? -3.126 -4.977 -5.708 1.00 61.41 82 MET A O 1
ATOM 641 N N . HIS A 1 83 ? -4.206 -6.028 -7.374 1.00 56.66 83 HIS A N 1
ATOM 642 C CA . HIS A 1 83 ? -5.002 -6.877 -6.484 1.00 56.66 83 HIS A CA 1
ATOM 643 C C . HIS A 1 83 ? -4.143 -7.857 -5.679 1.00 56.66 83 HIS A C 1
ATOM 645 O O . HIS A 1 83 ? -4.360 -8.013 -4.476 1.00 56.66 83 HIS A O 1
ATOM 651 N N . PHE A 1 84 ? -3.116 -8.453 -6.292 1.00 57.78 84 PHE A N 1
ATOM 652 C CA . PHE A 1 84 ? -2.168 -9.291 -5.553 1.00 57.78 84 PHE A CA 1
ATOM 653 C C . PHE A 1 84 ? -1.360 -8.488 -4.529 1.00 57.78 84 PHE A C 1
ATOM 655 O O . PHE A 1 84 ? -1.125 -8.979 -3.430 1.00 57.78 84 PHE A O 1
ATOM 662 N N . ARG A 1 85 ? -1.034 -7.224 -4.819 1.00 61.91 85 ARG A N 1
ATOM 663 C CA . ARG A 1 85 ? -0.295 -6.329 -3.911 1.00 61.91 85 ARG A CA 1
ATOM 664 C C . ARG A 1 85 ? -0.993 -6.116 -2.570 1.00 61.91 85 ARG A C 1
ATOM 666 O O . ARG A 1 85 ? -0.369 -6.237 -1.516 1.00 61.91 85 ARG A O 1
ATOM 673 N N . GLY A 1 86 ? -2.298 -5.844 -2.606 1.00 59.03 86 GLY A N 1
ATOM 674 C CA . GLY A 1 86 ? -3.111 -5.697 -1.396 1.00 59.03 86 GLY A CA 1
A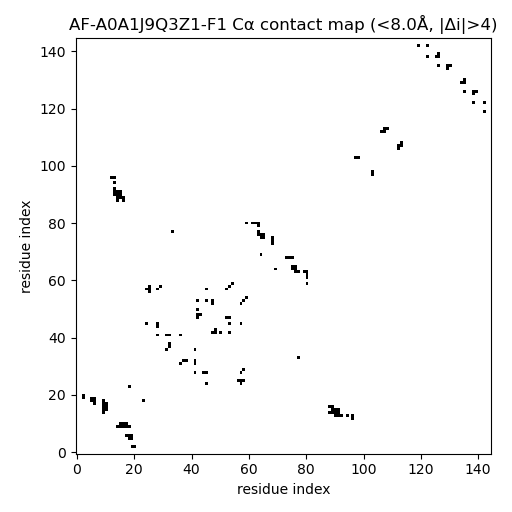TOM 675 C C . GLY A 1 86 ? -3.221 -6.992 -0.586 1.00 59.03 86 GLY A C 1
ATOM 676 O O . GLY A 1 86 ? -3.304 -6.941 0.638 1.00 59.03 86 GLY A O 1
ATOM 677 N N . LEU A 1 87 ? -3.172 -8.148 -1.256 1.00 57.44 87 LEU A N 1
ATOM 678 C CA . LEU A 1 87 ? -3.243 -9.471 -0.627 1.00 57.44 87 LEU A CA 1
ATOM 679 C C . LEU A 1 87 ? -1.896 -9.931 -0.042 1.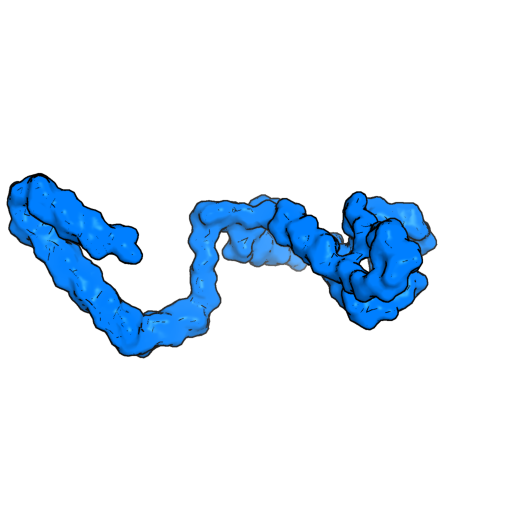00 57.44 87 LEU A C 1
ATOM 681 O O . LEU A 1 87 ? -1.874 -10.631 0.971 1.00 57.44 87 LEU A O 1
ATOM 685 N N . SER A 1 88 ? -0.772 -9.539 -0.651 1.00 58.56 88 SER A N 1
ATOM 686 C CA . SER A 1 88 ? 0.579 -9.841 -0.156 1.00 58.56 88 SER A CA 1
ATOM 687 C C . SER A 1 88 ? 0.912 -9.068 1.121 1.00 58.56 88 SER A C 1
ATOM 689 O O . SER A 1 88 ? 1.608 -9.580 2.003 1.00 58.56 88 SER A O 1
ATOM 691 N N . LEU A 1 89 ? 0.391 -7.847 1.251 1.00 64.50 89 LEU A N 1
ATOM 692 C CA . LEU A 1 89 ? 0.563 -7.019 2.436 1.00 64.50 89 LEU A CA 1
ATOM 693 C C . LEU A 1 89 ? -0.423 -7.437 3.530 1.00 64.50 89 LEU A C 1
ATOM 695 O O . LEU A 1 89 ? -1.499 -6.861 3.687 1.00 64.50 89 LEU A O 1
ATOM 699 N N . ARG A 1 90 ? -0.032 -8.434 4.330 1.00 63.38 90 ARG A N 1
ATOM 700 C CA . ARG A 1 90 ? -0.791 -8.832 5.522 1.00 63.38 90 ARG A CA 1
ATOM 701 C C . ARG A 1 90 ? -0.852 -7.667 6.509 1.00 63.38 90 ARG A C 1
ATOM 703 O O . ARG A 1 90 ? 0.159 -7.274 7.100 1.00 63.38 90 ARG A O 1
ATOM 710 N N . ARG A 1 91 ? -2.048 -7.098 6.638 1.00 64.81 91 ARG A N 1
ATOM 711 C CA . ARG A 1 91 ? -2.372 -6.094 7.645 1.00 64.81 91 ARG A CA 1
ATOM 712 C C . ARG A 1 91 ? -3.130 -6.740 8.788 1.00 64.81 91 ARG A C 1
ATOM 714 O O . ARG A 1 91 ? -4.049 -7.521 8.551 1.00 64.81 91 ARG A O 1
ATOM 721 N N . HIS A 1 92 ? -2.792 -6.336 10.003 1.00 64.81 92 HIS A N 1
ATOM 722 C CA . HIS A 1 92 ? -3.445 -6.776 11.216 1.00 64.81 92 HIS A CA 1
ATOM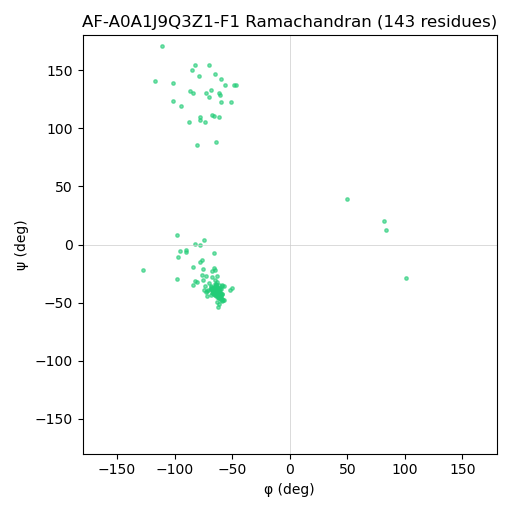 723 C C . HIS A 1 92 ? -4.899 -6.271 11.235 1.00 64.81 92 HIS A C 1
ATOM 725 O O . HIS A 1 92 ? -5.126 -5.073 11.437 1.00 64.81 92 HIS A O 1
ATOM 731 N N . PRO A 1 93 ? -5.913 -7.144 11.099 1.00 60.50 93 PRO A N 1
ATOM 732 C CA . PRO A 1 93 ? -7.308 -6.708 10.993 1.00 60.50 93 PRO A CA 1
ATOM 733 C C . PRO A 1 93 ? -7.831 -6.049 12.275 1.00 60.50 93 PRO A C 1
ATOM 735 O O . PRO A 1 93 ? -8.823 -5.332 12.250 1.00 60.50 93 PRO A O 1
ATOM 738 N N . ARG A 1 94 ? -7.170 -6.312 13.413 1.00 57.38 94 ARG A N 1
ATOM 739 C CA . ARG A 1 94 ? -7.549 -5.776 14.729 1.00 57.38 94 ARG A CA 1
ATOM 740 C C . ARG A 1 94 ? -6.787 -4.508 15.116 1.00 57.38 94 ARG A C 1
ATOM 742 O O . ARG A 1 94 ? -7.067 -3.953 16.172 1.00 57.38 94 ARG A O 1
ATOM 749 N N . LEU A 1 95 ? -5.800 -4.068 14.325 1.00 61.16 95 LEU A N 1
ATOM 750 C CA . LEU A 1 95 ? -5.236 -2.732 14.518 1.00 61.16 95 LEU A CA 1
ATOM 751 C C . LEU A 1 95 ?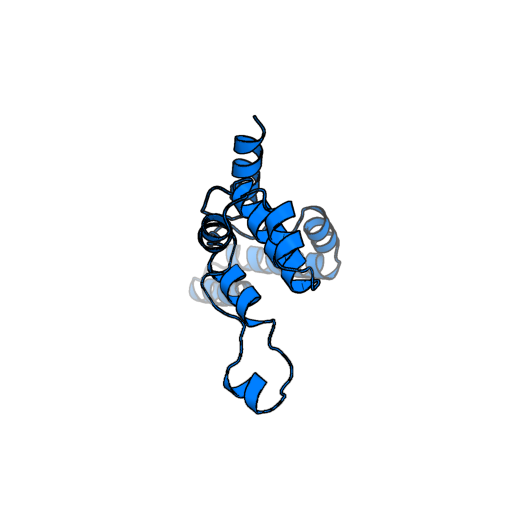 -6.241 -1.775 13.894 1.00 61.16 95 LEU A C 1
ATOM 753 O O . LEU A 1 95 ? -6.391 -1.746 12.674 1.00 61.16 95 LEU A O 1
ATOM 757 N N . TRP A 1 96 ? -6.971 -1.044 14.738 1.00 54.53 96 TRP A N 1
ATOM 758 C CA . TRP A 1 96 ? -7.823 0.034 14.261 1.00 54.53 96 TRP A CA 1
ATOM 759 C C . TRP A 1 96 ? -6.981 0.932 13.364 1.00 54.53 96 TRP A C 1
ATOM 761 O O . TRP A 1 96 ? -5.931 1.426 13.784 1.00 54.53 96 TRP A O 1
ATOM 771 N N . GLN A 1 97 ? -7.427 1.105 12.119 1.00 60.16 97 GLN A N 1
ATOM 772 C CA . GLN A 1 97 ? -6.909 2.153 11.256 1.00 60.16 97 GLN A CA 1
ATOM 773 C C . GLN A 1 97 ? -7.300 3.462 11.931 1.00 60.16 97 GLN A C 1
ATOM 775 O O . GLN A 1 97 ? -8.393 3.981 11.727 1.00 60.16 97 GLN A O 1
ATOM 780 N N . ALA A 1 98 ? -6.448 3.944 12.833 1.00 63.78 98 ALA A N 1
ATOM 781 C CA . ALA A 1 98 ? -6.623 5.266 13.380 1.00 63.78 98 ALA A CA 1
ATOM 782 C C . ALA A 1 98 ? -6.571 6.214 12.184 1.00 63.78 98 ALA A C 1
ATOM 784 O O . ALA A 1 98 ? -5.601 6.204 11.418 1.00 63.78 98 ALA A O 1
ATOM 785 N N . LEU A 1 99 ? -7.639 6.992 12.009 1.00 63.69 99 LEU A N 1
ATOM 786 C CA . LEU A 1 99 ? -7.632 8.106 11.076 1.00 63.69 99 LEU A CA 1
ATOM 787 C C . LEU A 1 99 ? -6.358 8.925 11.339 1.00 63.69 99 LEU A C 1
ATOM 789 O O . LEU A 1 99 ? -6.005 9.125 12.511 1.00 63.69 99 LEU A O 1
ATOM 793 N N . PRO A 1 100 ? -5.642 9.379 10.292 1.00 72.94 100 PRO A N 1
ATOM 794 C CA . PRO A 1 100 ? -4.521 10.291 10.472 1.00 72.94 100 PRO A CA 1
ATOM 795 C C . PRO A 1 100 ? -4.928 11.412 11.427 1.00 72.94 100 PRO A C 1
ATOM 797 O O . PRO A 1 100 ? -6.036 11.924 11.302 1.00 72.94 100 PRO A O 1
ATOM 800 N N . ALA A 1 101 ? -4.059 11.790 12.370 1.00 69.62 101 ALA A N 1
ATOM 801 C CA . ALA A 1 101 ? -4.428 12.690 13.471 1.00 69.62 101 ALA A CA 1
ATOM 802 C C . ALA A 1 101 ? -5.148 13.963 12.994 1.00 69.62 101 ALA A C 1
ATOM 804 O O . ALA A 1 101 ? -6.125 14.379 13.601 1.00 69.62 101 ALA A O 1
ATOM 805 N N . LYS A 1 102 ? -4.720 14.511 11.851 1.00 73.69 102 LYS A N 1
ATOM 806 C CA . LYS A 1 102 ? -5.373 15.645 11.194 1.00 73.69 102 LYS A CA 1
ATOM 807 C C . LYS A 1 102 ? -6.818 15.347 10.773 1.00 73.69 102 LYS A C 1
ATOM 809 O O . LYS A 1 102 ? -7.710 16.095 11.129 1.00 73.69 102 LYS A O 1
ATOM 814 N N . VAL A 1 103 ? -7.043 14.246 10.055 1.00 78.38 103 VAL A N 1
ATOM 815 C CA . VAL A 1 103 ? -8.378 13.830 9.586 1.00 78.38 103 VAL A CA 1
ATOM 816 C C . VAL A 1 103 ? -9.278 13.483 10.767 1.00 78.38 103 VAL A C 1
ATOM 818 O O . VAL A 1 103 ? -10.465 13.774 10.754 1.00 78.38 103 VAL A O 1
ATOM 821 N N . ARG A 1 104 ? -8.707 12.878 11.812 1.00 76.06 104 ARG A N 1
ATOM 822 C CA . ARG A 1 104 ? -9.423 12.616 13.055 1.00 76.06 104 ARG A CA 1
ATOM 823 C C . ARG A 1 104 ? -9.874 13.915 13.720 1.00 76.06 104 ARG A C 1
ATOM 825 O O . ARG A 1 104 ? -11.017 13.990 14.136 1.00 76.06 104 ARG A O 1
ATOM 832 N N . GLN A 1 105 ? -9.002 14.916 13.782 1.00 79.25 105 GLN A N 1
ATOM 833 C CA . GLN A 1 105 ? -9.333 16.206 14.373 1.00 79.25 105 GLN A CA 1
ATOM 834 C C . GLN A 1 105 ? -10.361 16.973 13.534 1.00 79.25 105 GLN A C 1
ATOM 836 O O . GLN A 1 105 ? -11.341 17.448 14.081 1.00 79.25 105 GLN A O 1
ATOM 841 N N . GLU A 1 106 ? -10.220 16.990 12.206 1.00 86.25 106 GLU A N 1
ATOM 842 C CA . GLU A 1 106 ? -11.233 17.554 11.299 1.00 86.25 106 GLU A CA 1
ATOM 843 C C . GLU A 1 106 ? -12.600 16.865 11.452 1.00 86.25 106 GLU A C 1
ATOM 845 O O . GLU A 1 106 ? -13.641 17.513 11.354 1.00 86.25 106 GLU A O 1
ATOM 850 N N . LEU A 1 107 ? -12.604 15.552 11.705 1.00 83.81 107 LEU A N 1
ATOM 851 C CA . LEU A 1 107 ? -13.821 14.791 11.970 1.00 83.81 107 LEU A CA 1
ATOM 852 C C . LEU A 1 107 ? -14.406 15.121 13.351 1.00 83.81 107 LEU A C 1
ATOM 854 O O . LEU A 1 107 ? -15.610 15.319 13.456 1.00 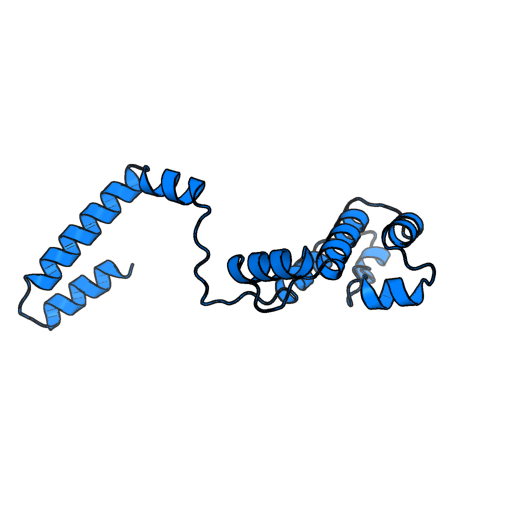83.81 107 LEU A O 1
ATOM 858 N N . GLU A 1 108 ? -13.576 15.205 14.392 1.00 81.00 108 GLU A N 1
ATOM 859 C CA . GLU A 1 108 ? -13.989 15.587 15.752 1.00 81.00 108 GLU A CA 1
ATOM 860 C C . GLU A 1 108 ? -14.524 17.033 15.802 1.00 81.00 108 GLU A C 1
ATOM 862 O O . GLU A 1 108 ? -15.499 17.294 16.504 1.00 81.00 108 GLU A O 1
ATOM 867 N N . ASP A 1 109 ? -13.961 17.939 14.997 1.00 85.94 109 ASP A N 1
ATOM 868 C CA . ASP A 1 109 ? -14.399 19.333 14.850 1.00 85.94 109 ASP A CA 1
ATOM 869 C C . ASP A 1 109 ? -15.679 19.471 13.994 1.00 85.94 109 ASP A C 1
ATOM 871 O O . ASP A 1 109 ? -16.308 20.535 13.965 1.00 85.94 109 ASP A O 1
ATOM 875 N N . SER A 1 110 ? -16.089 18.413 13.280 1.00 91.38 110 SER A N 1
ATOM 876 C CA . SER A 1 110 ? -17.288 18.438 12.439 1.00 91.38 110 SER A CA 1
ATOM 877 C C . SER A 1 110 ? -18.564 18.542 13.286 1.00 91.38 110 SER A C 1
ATOM 879 O O . SER A 1 110 ? -18.770 17.750 14.214 1.00 91.38 110 SER A O 1
ATOM 881 N N . PRO A 1 111 ? -19.505 19.440 12.928 1.00 89.81 111 PRO A N 1
ATOM 882 C CA . PRO A 1 111 ? -20.751 19.614 13.672 1.00 89.81 111 PRO A CA 1
ATOM 883 C C . PRO A 1 111 ? -21.655 18.373 13.636 1.00 89.81 111 PRO A C 1
ATOM 885 O O . PRO A 1 111 ? -22.514 18.214 14.501 1.00 89.81 111 PRO A O 1
ATOM 888 N N . GLU A 1 112 ? -21.496 17.493 12.644 1.00 91.12 112 GLU A N 1
ATOM 889 C CA . GLU A 1 112 ? -22.228 16.223 12.576 1.00 91.12 112 GLU A CA 1
ATOM 890 C C . GLU A 1 112 ? -21.708 15.223 13.608 1.00 91.12 112 GLU A C 1
ATOM 892 O O . GLU A 1 112 ? -22.499 14.567 14.285 1.00 91.12 112 GLU A O 1
ATOM 897 N N . CYS A 1 113 ? -20.385 15.158 13.780 1.00 85.56 113 CYS A N 1
ATOM 898 C CA . CYS A 1 113 ? -19.756 14.252 14.732 1.00 85.56 113 CYS A CA 1
ATOM 899 C C . CYS A 1 113 ? -20.064 14.669 16.177 1.00 85.56 113 CYS A C 1
ATOM 901 O O . CYS A 1 113 ? -20.364 13.812 17.005 1.00 85.56 113 CYS A O 1
ATOM 903 N N . ALA A 1 114 ? -20.092 15.977 16.457 1.00 87.69 114 ALA A N 1
ATOM 904 C CA . ALA A 1 114 ? -20.529 16.515 17.747 1.00 87.69 114 ALA A CA 1
ATOM 905 C C . ALA A 1 114 ? -21.974 16.102 18.089 1.00 87.69 114 ALA A C 1
ATOM 907 O O . ALA A 1 114 ? -22.218 15.554 19.159 1.00 87.69 114 ALA A O 1
ATOM 908 N N . LYS A 1 115 ? -22.917 16.259 17.146 1.00 92.31 115 LYS A N 1
ATOM 909 C CA . LYS A 1 115 ? -24.322 15.854 17.343 1.00 92.31 115 LYS A CA 1
ATOM 910 C C . LYS A 1 115 ? -24.476 14.360 17.617 1.00 92.31 115 LYS A C 1
ATOM 912 O O . LYS A 1 115 ? -25.297 13.973 18.443 1.00 92.31 115 LYS A O 1
ATOM 917 N N . LEU A 1 116 ? -23.723 13.521 16.903 1.00 88.88 116 LEU A N 1
ATOM 918 C CA . LEU A 1 116 ? -23.745 12.073 17.114 1.00 88.88 116 LEU A CA 1
ATOM 919 C C . LEU A 1 116 ? -23.170 11.701 18.484 1.00 88.88 116 LEU A C 1
ATOM 921 O O . LEU A 1 116 ? -23.744 10.858 19.169 1.00 88.88 116 LEU A O 1
ATOM 925 N N . ASN A 1 117 ? -22.090 12.355 18.917 1.00 87.94 117 ASN A N 1
ATOM 926 C CA . ASN A 1 117 ? -21.529 12.147 20.252 1.00 87.94 117 ASN A CA 1
ATOM 927 C C . ASN A 1 117 ? -22.519 12.551 21.353 1.00 87.94 117 ASN A C 1
ATOM 929 O O . ASN A 1 117 ? -22.738 11.767 22.273 1.00 87.94 117 ASN A O 1
ATOM 933 N N . ASP A 1 118 ? -23.197 13.694 21.209 1.00 90.75 118 ASP A N 1
ATOM 934 C CA . ASP A 1 118 ? -24.235 14.129 22.153 1.00 90.75 118 ASP A CA 1
ATOM 935 C C . ASP A 1 118 ? -25.374 13.096 22.258 1.00 90.75 118 ASP A C 1
ATOM 937 O O . ASP A 1 118 ? -25.828 12.762 23.355 1.00 90.75 118 ASP A O 1
ATOM 941 N N . GLN A 1 119 ? -25.813 12.533 21.124 1.00 91.69 119 GLN A N 1
ATOM 942 C CA . GLN A 1 119 ? -26.828 11.471 21.096 1.00 91.69 119 GLN A CA 1
ATOM 943 C C . GLN A 1 119 ? -26.341 10.188 21.779 1.00 91.69 119 GLN A C 1
ATOM 945 O O . GLN A 1 119 ? -27.095 9.547 22.516 1.00 91.69 119 GLN A O 1
ATOM 950 N N . ILE A 1 120 ? -25.083 9.805 21.556 1.00 87.81 120 ILE A N 1
ATOM 951 C CA . ILE A 1 120 ? -24.470 8.638 22.197 1.00 87.81 120 ILE A CA 1
ATOM 952 C C . ILE A 1 120 ? -24.395 8.836 23.713 1.00 87.81 120 ILE A C 1
ATOM 954 O O . ILE A 1 120 ? -24.690 7.898 24.463 1.00 87.81 120 ILE A O 1
ATOM 958 N N . ASP A 1 121 ? -24.041 10.032 24.175 1.00 88.31 121 ASP A N 1
ATOM 959 C CA . ASP A 1 121 ? -23.961 10.359 25.596 1.00 88.31 121 ASP A CA 1
ATOM 960 C C . ASP A 1 121 ? -25.349 10.362 26.250 1.00 88.31 121 ASP A C 1
ATOM 962 O O . ASP A 1 121 ? -25.528 9.762 27.316 1.00 88.31 121 ASP A O 1
ATOM 966 N N . GLU A 1 122 ? -26.366 10.918 25.581 1.00 91.38 122 GLU A N 1
ATOM 967 C CA . GLU A 1 122 ? -27.760 10.863 26.039 1.00 91.38 122 GLU A CA 1
ATOM 968 C C . GLU A 1 122 ? -28.253 9.412 26.172 1.00 91.38 122 GLU A C 1
ATOM 970 O O . GLU A 1 122 ? -28.813 9.014 27.203 1.00 91.38 122 GLU A O 1
ATOM 975 N N . LEU A 1 123 ? -28.017 8.589 25.146 1.00 85.81 123 LEU A N 1
ATOM 976 C CA . LEU A 1 123 ? -28.379 7.171 25.160 1.00 85.81 123 LEU A CA 1
ATOM 977 C C . LEU A 1 123 ? -27.620 6.415 26.256 1.00 85.81 123 LEU A C 1
ATOM 979 O O . LEU A 1 123 ? -28.203 5.579 26.949 1.00 85.81 123 LEU A O 1
ATOM 983 N N . THR A 1 124 ? -26.345 6.737 26.476 1.00 85.44 124 THR A N 1
ATOM 984 C CA . THR A 1 124 ? -25.526 6.126 27.530 1.00 85.44 124 THR A CA 1
ATOM 985 C C . THR A 1 124 ? -26.057 6.477 28.920 1.00 85.44 124 THR A C 1
ATOM 987 O O . THR A 1 124 ? -26.211 5.582 29.757 1.00 85.44 124 THR A O 1
ATOM 990 N N . ALA A 1 125 ? -26.424 7.739 29.155 1.00 85.81 125 ALA A N 1
ATOM 991 C CA . ALA A 1 125 ? -27.053 8.174 30.399 1.00 85.81 125 ALA A CA 1
ATOM 992 C C . ALA A 1 125 ? -28.400 7.465 30.632 1.00 85.81 125 ALA A C 1
ATOM 994 O O . ALA A 1 125 ? -28.677 6.986 31.737 1.00 85.81 125 ALA A O 1
ATOM 995 N N . ARG A 1 126 ? -29.214 7.302 29.579 1.00 82.88 126 ARG A N 1
ATOM 996 C CA . ARG A 1 126 ? -30.475 6.542 29.630 1.00 82.88 126 ARG A CA 1
ATOM 997 C C . ARG A 1 126 ? -30.268 5.067 29.971 1.00 82.88 126 ARG A C 1
ATOM 999 O O . ARG A 1 126 ? -30.999 4.538 30.810 1.00 82.88 126 ARG A O 1
ATOM 1006 N N . ILE A 1 127 ? -29.272 4.400 29.384 1.00 80.50 127 ILE A N 1
ATOM 1007 C CA . ILE A 1 127 ? -28.942 2.997 29.702 1.00 80.50 127 ILE A CA 1
ATOM 1008 C C . ILE A 1 127 ? -28.582 2.854 31.184 1.00 80.50 127 ILE A C 1
ATOM 1010 O O . ILE A 1 127 ? -29.081 1.948 31.858 1.00 80.50 127 ILE A O 1
ATOM 1014 N N . GLN A 1 128 ? -27.746 3.758 31.701 1.00 80.00 128 GLN A N 1
ATOM 1015 C CA . GLN A 1 128 ? -27.309 3.734 33.098 1.00 80.00 128 GLN A CA 1
ATOM 1016 C C . GLN A 1 128 ? -28.472 3.982 34.072 1.00 80.00 128 GLN A C 1
ATOM 1018 O O . GLN A 1 128 ? -28.574 3.296 35.091 1.00 80.00 128 GLN A O 1
ATOM 1023 N N . ALA A 1 129 ? -29.384 4.901 33.736 1.00 78.25 129 ALA A N 1
ATOM 1024 C CA . ALA A 1 129 ? -30.552 5.233 34.554 1.00 78.25 129 ALA A CA 1
ATOM 1025 C C . ALA A 1 129 ? -31.645 4.145 34.547 1.00 78.25 129 ALA A C 1
ATOM 1027 O O . ALA A 1 129 ? -32.407 4.007 35.508 1.00 78.25 129 ALA A O 1
ATOM 1028 N N . THR A 1 130 ? -31.737 3.352 33.479 1.00 75.88 130 THR A N 1
ATOM 1029 C CA . THR A 1 130 ? -32.759 2.307 33.339 1.00 75.88 130 THR A CA 1
ATOM 1030 C C . THR A 1 130 ? -32.440 1.136 34.272 1.00 75.88 130 THR A C 1
ATOM 1032 O O . THR A 1 130 ? -31.316 0.655 34.265 1.00 75.88 130 THR A O 1
ATOM 1035 N N . ARG A 1 131 ? -33.397 0.653 35.083 1.00 61.66 131 ARG A N 1
ATOM 1036 C CA . ARG A 1 131 ? -33.202 -0.478 36.030 1.00 61.66 131 ARG A CA 1
ATOM 1037 C C . ARG A 1 131 ? -33.663 -1.850 35.513 1.00 61.66 131 ARG A C 1
ATOM 1039 O O . ARG A 1 131 ? -33.374 -2.849 36.156 1.00 61.66 131 ARG A O 1
ATOM 1046 N N . LEU A 1 132 ? -34.383 -1.904 34.389 1.00 62.62 132 LEU A N 1
ATOM 1047 C CA . LEU A 1 132 ? -34.931 -3.136 33.805 1.00 62.62 132 LEU A CA 1
ATOM 1048 C C . LEU A 1 132 ? -34.076 -3.617 32.625 1.00 62.62 132 LEU A C 1
ATOM 1050 O O . LEU A 1 132 ? -33.911 -2.886 31.646 1.00 62.62 132 LEU A O 1
ATOM 1054 N N . ASP A 1 133 ? -33.598 -4.860 32.697 1.00 64.06 133 ASP A N 1
ATOM 1055 C CA . ASP A 1 133 ? -32.640 -5.435 31.739 1.00 64.06 133 ASP A CA 1
ATOM 1056 C C . ASP A 1 133 ? -33.177 -5.485 30.297 1.00 64.06 133 ASP A C 1
ATOM 1058 O O . ASP A 1 133 ? -32.475 -5.096 29.366 1.00 64.06 133 ASP A O 1
ATOM 1062 N N . ASN A 1 134 ? -34.466 -5.800 30.109 1.00 65.88 134 ASN A N 1
ATOM 1063 C CA . ASN A 1 134 ? -35.104 -5.818 28.782 1.00 65.88 134 ASN A CA 1
ATOM 1064 C C . ASN A 1 134 ? -35.133 -4.441 28.091 1.00 65.88 134 ASN A C 1
ATOM 1066 O O . ASN A 1 134 ? -35.085 -4.361 26.864 1.00 65.88 134 ASN A O 1
ATOM 1070 N N . MET A 1 135 ? -35.236 -3.347 28.856 1.00 62.62 135 MET A N 1
ATOM 1071 C CA . MET A 1 135 ? -35.191 -1.993 28.290 1.00 62.62 135 MET A CA 1
ATOM 1072 C C . MET A 1 135 ? -33.755 -1.522 28.062 1.00 62.62 135 MET A C 1
ATOM 1074 O O . MET A 1 135 ? -33.503 -0.820 27.087 1.00 62.62 135 MET A O 1
ATOM 1078 N N . ARG A 1 136 ? -32.800 -1.959 28.892 1.00 61.19 136 ARG A N 1
ATOM 1079 C CA . ARG A 1 136 ? -31.370 -1.707 28.658 1.00 61.19 136 ARG A CA 1
ATOM 1080 C C . ARG A 1 136 ? -30.888 -2.316 27.345 1.00 61.19 136 ARG A C 1
ATOM 1082 O O . ARG A 1 136 ? -30.189 -1.631 26.607 1.00 61.19 136 ARG A O 1
ATOM 1089 N N . GLN A 1 137 ? -31.296 -3.548 27.037 1.00 70.81 137 GLN A N 1
ATOM 1090 C CA . GLN A 1 137 ? -30.902 -4.234 25.802 1.00 70.81 137 GLN A CA 1
ATOM 1091 C C . GLN A 1 137 ? -31.390 -3.512 24.542 1.00 70.81 137 GLN A C 1
ATOM 1093 O O . GLN A 1 137 ? -30.589 -3.230 23.660 1.00 70.81 137 GLN A O 1
ATOM 1098 N N . LYS A 1 138 ? -32.656 -3.073 24.499 1.00 72.31 138 LYS A N 1
ATOM 1099 C CA . LYS A 1 138 ? -33.167 -2.295 23.355 1.00 72.31 138 LYS A CA 1
ATOM 1100 C C . LYS A 1 138 ? -32.411 -0.985 23.119 1.00 72.31 138 LYS A C 1
ATOM 1102 O O . LYS A 1 138 ? -32.203 -0.603 21.973 1.00 72.31 138 LYS A O 1
ATOM 1107 N N . ILE A 1 139 ? -32.018 -0.286 24.186 1.00 68.31 139 ILE A N 1
ATOM 1108 C CA . ILE A 1 139 ? -31.267 0.973 24.064 1.00 68.31 139 ILE A CA 1
ATOM 1109 C C . ILE A 1 139 ? -29.798 0.690 23.683 1.00 68.31 139 ILE A C 1
ATOM 1111 O O . ILE A 1 139 ? -29.187 1.479 22.968 1.00 68.31 139 ILE A O 1
ATOM 1115 N N . GLN A 1 140 ? -29.231 -0.451 24.098 1.00 69.31 140 GLN A N 1
ATOM 1116 C CA . GLN A 1 140 ? -27.909 -0.907 23.644 1.00 69.31 140 GLN A CA 1
ATOM 1117 C C . GLN A 1 140 ? -27.889 -1.246 22.150 1.00 69.31 140 GLN A C 1
ATOM 1119 O O . GLN A 1 140 ? -26.950 -0.842 21.468 1.00 69.31 140 GLN A O 1
ATOM 1124 N N . ASP A 1 141 ? -28.926 -1.908 21.636 1.00 73.25 141 ASP A N 1
ATOM 1125 C CA . ASP A 1 141 ? -29.042 -2.233 20.210 1.00 73.25 141 ASP A CA 1
ATOM 1126 C C . ASP A 1 141 ? -29.117 -0.961 19.347 1.00 73.25 141 ASP A C 1
ATOM 1128 O O . ASP A 1 141 ? -28.499 -0.886 18.290 1.00 73.25 141 ASP A O 1
ATOM 1132 N N . GLN A 1 142 ? -29.796 0.087 19.831 1.00 69.44 142 GLN A N 1
ATOM 1133 C CA . GLN A 1 142 ? -29.852 1.395 19.161 1.00 69.44 142 GLN A CA 1
ATOM 1134 C C . GLN A 1 142 ? -28.507 2.136 19.131 1.00 69.44 142 GLN A C 1
ATOM 1136 O O . GLN A 1 142 ? -28.312 2.987 18.272 1.00 69.44 142 GLN A O 1
ATOM 1141 N N . ARG A 1 143 ? -27.584 1.827 20.049 1.00 62.91 143 ARG A N 1
ATOM 1142 C CA . ARG A 1 143 ? -26.236 2.417 20.099 1.00 62.91 143 ARG A CA 1
ATOM 1143 C C . ARG A 1 143 ? -25.237 1.710 19.170 1.00 62.91 143 ARG A C 1
ATOM 1145 O O . ARG A 1 143 ? -24.176 2.263 18.905 1.00 62.91 143 ARG A O 1
ATOM 1152 N N . GLN A 1 144 ? -25.520 0.479 18.742 1.00 58.94 144 GLN A N 1
ATOM 1153 C CA . GLN A 1 144 ? -24.608 -0.324 17.913 1.00 58.94 144 GLN A CA 1
ATOM 1154 C C . GLN A 1 144 ? -24.795 -0.143 16.396 1.00 58.94 144 GLN A C 1
ATOM 1156 O O . GLN A 1 144 ? -24.020 -0.729 15.639 1.00 58.94 144 GLN A O 1
ATOM 1161 N N . ILE A 1 145 ? -25.797 0.630 15.964 1.00 44.84 145 ILE A N 1
ATOM 1162 C CA . ILE A 1 145 ? -26.018 1.028 14.561 1.00 44.84 145 ILE A CA 1
ATOM 1163 C C . ILE A 1 145 ? -25.135 2.233 14.239 1.00 44.84 145 ILE A C 1
ATOM 1165 O O . ILE A 1 145 ? -24.513 2.217 13.154 1.00 44.84 145 ILE A O 1
#

pLDDT: mean 76.41, std 10.37, range [44.62, 92.31]

Organism: NCBI:txid1658174

Radius of gyration: 24.71 Å; Cα contacts (8 Å, |Δi|>4): 91; chains: 1; bounding box: 58×34×66 Å

Foldseek 3Di:
DVQVVQQVVCVLQQFPDRDGPLNVLLVVLLVCVVVVDDPVVSCVSNPD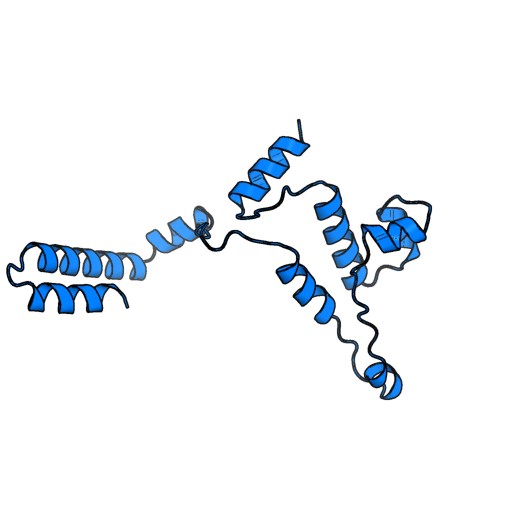PDPVCCCVRRNDPDDQDDPVCVVVVHDGDPCPSVVVVVVVRDGHPPNPPPDDPVVVVVLVPDPVNVVLVVVLVVLVVVLVPDPDPVVNVVSVVVNVD